Protein AF-A0A370LMN2-F1 (afdb_monomer_lite)

Radius of gyration: 15.59 Å; chains: 1; bounding box: 34×18×49 Å

Sequence (75 aa):
MGRGILKNLSSILIDEQGVPIENIWETIEDFGIKRDELKKIDPTYKELFEIYSAIRAYRVSVRYLKELKNKFNPA

Secondary structure (DSSP, 8-state):
--HHHHHHHHTTS--SS---HHHHHHHHHHHT--HHHHHTT---HHHHHHHHHHHHHHHHHHHHHHHHHHHHS--

pLDDT: mean 80.21, std 17.97, range [43.5, 96.5]

Structure (mmCIF, N/CA/C/O backbone):
data_AF-A0A370LMN2-F1
#
_entry.id   AF-A0A370LMN2-F1
#
loop_
_atom_site.group_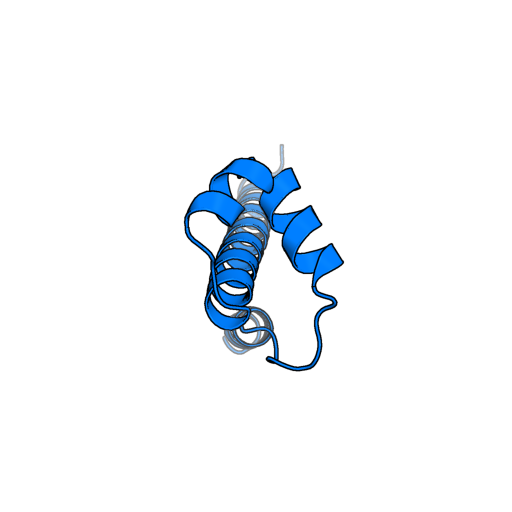PDB
_atom_site.id
_atom_site.type_symbol
_atom_site.label_atom_id
_atom_site.label_alt_id
_atom_site.label_comp_id
_atom_site.label_asym_id
_atom_site.label_entity_id
_atom_site.label_seq_id
_atom_site.pdbx_PDB_ins_code
_atom_site.Cartn_x
_atom_site.Cartn_y
_atom_site.Cartn_z
_atom_site.occupancy
_atom_site.B_iso_or_equiv
_atom_site.auth_seq_id
_atom_site.auth_comp_id
_atom_site.auth_asym_id
_atom_site.auth_atom_id
_atom_site.pdbx_PDB_model_num
ATOM 1 N N . MET A 1 1 ? 6.289 -0.883 31.798 1.00 44.00 1 MET A N 1
ATOM 2 C CA . MET A 1 1 ? 5.557 -1.785 30.875 1.00 44.00 1 MET A CA 1
ATOM 3 C C . MET A 1 1 ? 5.468 -1.200 29.448 1.00 44.00 1 MET A C 1
ATOM 5 O O . MET A 1 1 ? 4.383 -1.091 28.904 1.00 44.00 1 MET A O 1
ATOM 9 N N . GLY A 1 2 ? 6.590 -0.825 28.811 1.00 46.66 2 GLY A N 1
ATOM 10 C CA . GLY A 1 2 ? 6.582 -0.105 27.514 1.00 46.66 2 GLY A CA 1
ATOM 11 C C . GLY A 1 2 ? 7.112 -0.880 26.296 1.00 46.66 2 GLY A C 1
ATOM 12 O O . GLY A 1 2 ? 7.225 -0.319 25.214 1.00 46.66 2 GLY A O 1
ATOM 13 N N . ARG A 1 3 ? 7.469 -2.164 26.446 1.00 43.88 3 ARG A N 1
ATOM 14 C CA . ARG A 1 3 ? 8.206 -2.932 25.417 1.00 43.88 3 ARG A CA 1
ATOM 15 C C . ARG A 1 3 ? 7.340 -3.593 24.329 1.00 43.88 3 ARG A C 1
ATOM 17 O O . ARG A 1 3 ? 7.897 -4.145 23.389 1.00 43.88 3 ARG A O 1
ATOM 24 N N . GLY A 1 4 ? 6.009 -3.547 24.432 1.00 46.25 4 GLY A N 1
ATOM 25 C CA . GLY A 1 4 ? 5.110 -4.201 23.464 1.00 46.25 4 GLY A CA 1
ATOM 26 C C . GLY A 1 4 ? 4.847 -3.395 22.186 1.00 46.25 4 GLY A C 1
ATOM 27 O O . GLY A 1 4 ? 4.659 -3.977 21.123 1.00 46.25 4 GLY A O 1
ATOM 28 N N . ILE A 1 5 ? 4.864 -2.061 22.276 1.00 50.53 5 ILE A N 1
ATOM 29 C CA . ILE A 1 5 ? 4.457 -1.172 21.174 1.00 50.53 5 ILE A CA 1
ATOM 30 C C . ILE A 1 5 ? 5.571 -1.056 20.124 1.00 50.53 5 ILE A C 1
ATOM 32 O O . ILE A 1 5 ? 5.314 -1.214 18.933 1.00 50.53 5 ILE A O 1
ATOM 36 N N . LEU A 1 6 ? 6.824 -0.873 20.563 1.00 47.41 6 LEU A N 1
ATOM 37 C CA . LEU A 1 6 ? 7.973 -0.772 19.656 1.00 47.41 6 LEU A CA 1
ATOM 38 C C . LEU A 1 6 ? 8.235 -2.064 18.874 1.00 47.41 6 LEU A C 1
ATOM 40 O O . LEU A 1 6 ? 8.558 -1.978 17.698 1.00 47.41 6 LEU A O 1
ATOM 44 N N . LYS A 1 7 ? 8.043 -3.243 19.488 1.00 50.31 7 LYS A N 1
ATOM 45 C CA . LYS A 1 7 ? 8.231 -4.537 18.806 1.00 50.31 7 LYS A CA 1
ATOM 46 C C . LYS A 1 7 ? 7.264 -4.738 17.636 1.00 50.31 7 LYS A C 1
ATOM 48 O O . LYS A 1 7 ? 7.647 -5.332 16.636 1.00 50.31 7 LYS A O 1
ATOM 53 N N . ASN A 1 8 ? 6.030 -4.243 17.760 1.00 49.34 8 ASN A N 1
ATOM 54 C CA . ASN A 1 8 ? 5.052 -4.313 16.676 1.00 49.34 8 ASN A CA 1
ATOM 55 C C . ASN A 1 8 ? 5.431 -3.367 15.539 1.00 49.34 8 ASN A C 1
ATOM 57 O O . ASN A 1 8 ? 5.433 -3.789 14.393 1.00 49.34 8 ASN A O 1
ATOM 61 N N . LEU A 1 9 ? 5.815 -2.125 15.854 1.00 43.50 9 LEU A N 1
ATOM 62 C CA . LEU A 1 9 ? 6.211 -1.140 14.845 1.00 43.50 9 LEU A CA 1
ATOM 63 C C . LEU A 1 9 ? 7.504 -1.526 14.112 1.00 43.50 9 LEU A C 1
ATOM 65 O O . LEU A 1 9 ? 7.599 -1.328 12.907 1.00 43.50 9 LEU A O 1
ATOM 69 N N . SER A 1 10 ? 8.478 -2.129 14.800 1.00 48.66 10 SER A N 1
ATOM 70 C CA . SER A 1 10 ? 9.721 -2.590 14.169 1.00 48.66 10 SER A CA 1
ATOM 71 C C . SER A 1 10 ? 9.509 -3.755 13.196 1.00 48.66 10 SER A C 1
ATOM 73 O O . SER A 1 10 ? 10.248 -3.852 12.229 1.00 48.66 10 SER A O 1
ATOM 75 N N . SER A 1 11 ? 8.482 -4.594 13.389 1.00 49.53 11 SER A N 1
ATOM 76 C CA . SER A 1 11 ? 8.072 -5.610 12.398 1.00 49.53 11 SER A CA 1
ATOM 77 C C . SER A 1 11 ? 7.282 -5.040 11.209 1.00 49.53 11 SER A C 1
ATOM 79 O O . SER A 1 11 ? 7.002 -5.777 10.267 1.00 49.53 11 SER A O 1
ATOM 81 N N . ILE A 1 12 ? 6.890 -3.757 11.236 1.00 51.84 12 ILE A N 1
ATOM 82 C CA . ILE A 1 12 ? 6.217 -3.079 10.106 1.00 51.84 12 ILE A CA 1
ATOM 83 C C . ILE A 1 12 ? 7.237 -2.610 9.061 1.00 51.84 12 ILE A C 1
ATOM 85 O O . ILE A 1 12 ? 6.880 -2.434 7.898 1.00 51.84 12 ILE A O 1
ATOM 89 N N . LEU A 1 13 ? 8.503 -2.448 9.453 1.00 50.91 13 LEU A N 1
ATOM 90 C CA . LEU A 1 13 ? 9.624 -2.235 8.541 1.00 50.91 13 LEU A CA 1
ATOM 91 C C . LEU A 1 13 ? 9.988 -3.599 7.940 1.00 50.91 13 LEU A C 1
ATOM 93 O O . LEU A 1 13 ? 10.805 -4.337 8.478 1.00 50.91 13 LEU A O 1
ATOM 97 N N . ILE A 1 14 ? 9.244 -3.978 6.904 1.00 56.28 14 ILE A N 1
ATOM 98 C CA . ILE A 1 14 ? 9.305 -5.287 6.250 1.00 56.28 14 ILE A CA 1
ATOM 99 C C . ILE A 1 14 ? 10.697 -5.484 5.639 1.00 56.28 14 ILE A C 1
ATOM 101 O O . ILE A 1 14 ? 11.148 -4.651 4.856 1.00 56.28 14 ILE A O 1
ATOM 105 N N . ASP A 1 15 ? 11.340 -6.598 5.996 1.00 55.28 15 ASP A N 1
ATOM 106 C CA . ASP A 1 15 ? 12.570 -7.097 5.382 1.00 55.28 15 ASP A CA 1
ATOM 107 C C . ASP A 1 15 ? 12.492 -7.038 3.843 1.00 55.28 15 ASP A C 1
ATOM 109 O O . ASP A 1 15 ? 11.551 -7.557 3.241 1.00 55.28 15 ASP A O 1
ATOM 113 N N . GLU A 1 16 ? 13.518 -6.473 3.195 1.00 55.22 16 GLU A N 1
ATOM 114 C CA . GLU A 1 16 ? 13.705 -6.415 1.727 1.00 55.22 16 GLU A CA 1
ATOM 115 C C . GLU A 1 16 ? 13.805 -7.804 1.048 1.00 55.22 16 GLU A C 1
ATOM 117 O O . GLU A 1 16 ? 14.035 -7.912 -0.158 1.00 55.22 16 GLU A O 1
ATOM 122 N N . GLN A 1 17 ? 13.639 -8.900 1.793 1.00 58.91 17 GLN A N 1
ATOM 123 C CA . GLN A 1 17 ? 13.776 -10.257 1.275 1.00 58.91 17 GLN A CA 1
ATOM 124 C C . GLN A 1 17 ? 12.527 -10.701 0.496 1.00 58.91 17 GLN A C 1
ATOM 126 O O . GLN A 1 17 ? 11.591 -11.279 1.042 1.00 58.91 17 GLN A O 1
ATOM 131 N N . GLY A 1 18 ? 12.562 -10.486 -0.822 1.00 65.00 18 GLY A N 1
ATOM 132 C CA . GLY A 1 18 ? 11.926 -11.382 -1.794 1.00 65.00 18 GLY A CA 1
ATOM 133 C C . GLY A 1 18 ? 10.399 -11.362 -1.858 1.00 65.00 18 GLY A C 1
ATOM 134 O O . GLY A 1 18 ? 9.789 -12.414 -2.047 1.00 65.00 18 GLY A O 1
ATOM 135 N N . VAL A 1 19 ? 9.761 -10.195 -1.734 1.00 77.44 19 VAL A N 1
ATOM 136 C CA . VAL A 1 19 ? 8.329 -10.078 -2.054 1.00 77.44 19 VAL A CA 1
ATOM 137 C C . VAL A 1 19 ? 8.141 -10.293 -3.564 1.00 77.44 19 VAL A C 1
ATOM 139 O O . VAL A 1 19 ? 8.763 -9.577 -4.352 1.00 77.44 19 VAL A O 1
ATOM 142 N N . PRO A 1 20 ? 7.296 -11.248 -4.001 1.00 86.88 20 PRO A N 1
ATOM 143 C CA . PRO A 1 20 ? 7.007 -11.430 -5.417 1.00 86.88 20 PRO A CA 1
ATOM 144 C C . PRO A 1 20 ? 6.485 -10.133 -6.034 1.00 86.88 20 PRO A C 1
ATOM 146 O O . PRO A 1 20 ? 5.592 -9.491 -5.479 1.00 86.88 20 PRO A O 1
ATOM 149 N N . ILE A 1 21 ? 7.017 -9.765 -7.199 1.00 87.81 21 ILE A N 1
ATOM 150 C CA . ILE A 1 21 ? 6.648 -8.519 -7.883 1.00 87.81 21 ILE A CA 1
ATOM 151 C C . ILE A 1 21 ? 5.145 -8.433 -8.183 1.00 87.81 21 ILE A C 1
ATOM 153 O O . ILE A 1 21 ? 4.572 -7.351 -8.128 1.00 87.81 21 ILE A O 1
ATOM 157 N N . GLU A 1 22 ? 4.482 -9.565 -8.427 1.00 90.69 22 GLU A N 1
ATOM 158 C CA . GLU A 1 22 ? 3.030 -9.591 -8.627 1.00 90.69 22 GLU A CA 1
ATOM 159 C C . GLU A 1 22 ? 2.271 -9.216 -7.346 1.00 90.69 22 GLU A C 1
ATOM 161 O O . GLU A 1 22 ? 1.354 -8.411 -7.420 1.00 90.69 22 GLU A O 1
ATOM 166 N N . ASN A 1 23 ? 2.717 -9.647 -6.160 1.00 90.81 23 ASN A N 1
ATOM 167 C CA . ASN A 1 23 ? 2.095 -9.236 -4.892 1.00 90.81 23 ASN A CA 1
ATOM 168 C C . ASN A 1 23 ? 2.243 -7.723 -4.646 1.00 90.81 23 ASN A C 1
ATOM 170 O O . ASN A 1 23 ? 1.364 -7.092 -4.048 1.00 90.81 23 ASN A O 1
ATOM 174 N N . ILE A 1 24 ? 3.368 -7.139 -5.084 1.00 92.75 24 ILE A N 1
ATOM 175 C CA . ILE A 1 24 ? 3.589 -5.688 -5.048 1.00 92.75 24 ILE A CA 1
ATOM 176 C C . ILE A 1 24 ? 2.558 -4.999 -5.944 1.00 92.75 24 ILE A C 1
ATOM 178 O O . ILE A 1 24 ? 1.846 -4.111 -5.474 1.00 92.75 24 ILE A O 1
ATOM 182 N N . TRP A 1 25 ? 2.431 -5.447 -7.196 1.00 94.62 25 TRP A N 1
ATOM 183 C CA . TRP A 1 25 ? 1.460 -4.903 -8.145 1.00 94.62 25 TRP A CA 1
ATOM 184 C C . TRP A 1 25 ? 0.021 -5.023 -7.648 1.00 94.62 25 TRP A C 1
ATOM 186 O O . TRP A 1 25 ? -0.682 -4.018 -7.615 1.00 94.62 25 TRP A O 1
ATOM 196 N N . GLU A 1 26 ? -0.387 -6.197 -7.170 1.00 95.00 26 GLU A N 1
ATOM 197 C CA . GLU A 1 26 ? -1.725 -6.427 -6.618 1.00 95.00 26 GLU A CA 1
ATOM 198 C C . GLU A 1 26 ? -2.035 -5.482 -5.453 1.00 95.00 26 GLU A C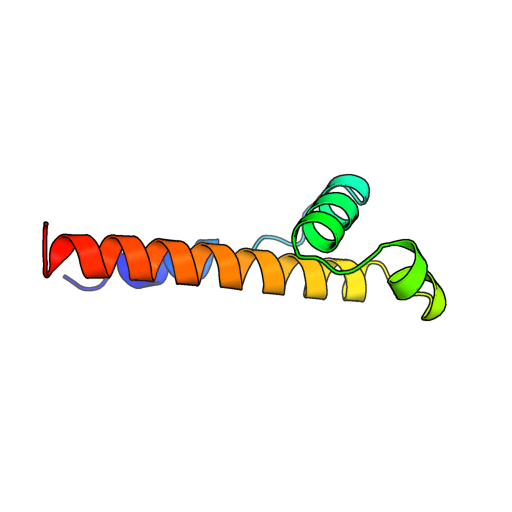 1
ATOM 200 O O . GLU A 1 26 ? -3.110 -4.892 -5.396 1.00 95.00 26 GLU A O 1
ATOM 205 N N . THR A 1 27 ? -1.084 -5.281 -4.534 1.00 94.25 27 THR A N 1
ATOM 206 C CA . THR A 1 27 ? -1.281 -4.385 -3.382 1.00 94.25 27 THR A CA 1
ATOM 207 C C . THR A 1 27 ? -1.426 -2.923 -3.809 1.00 94.25 27 THR A C 1
ATOM 209 O O . THR A 1 27 ? -2.215 -2.180 -3.218 1.00 94.25 27 THR A O 1
ATOM 212 N N . ILE A 1 28 ? -0.646 -2.500 -4.806 1.00 95.44 28 ILE A N 1
ATOM 213 C CA . ILE A 1 28 ? -0.688 -1.147 -5.371 1.00 95.44 28 ILE A CA 1
ATOM 214 C C . ILE A 1 28 ? -2.028 -0.911 -6.086 1.00 95.44 28 ILE A C 1
ATOM 216 O O . ILE A 1 28 ? -2.672 0.116 -5.852 1.00 95.44 28 ILE A O 1
ATOM 220 N N . GLU A 1 29 ? -2.489 -1.877 -6.882 1.00 96.50 29 GLU A N 1
ATOM 221 C CA . GLU A 1 29 ? -3.772 -1.798 -7.588 1.00 96.50 29 GLU A CA 1
ATOM 222 C C . GLU A 1 29 ? -4.968 -1.830 -6.634 1.00 96.50 29 GLU A C 1
ATOM 224 O O . GLU A 1 29 ? -5.864 -0.996 -6.759 1.00 96.50 29 GLU A O 1
ATOM 229 N N . ASP A 1 30 ? -4.953 -2.707 -5.626 1.00 95.75 30 ASP A N 1
ATOM 230 C CA . ASP A 1 30 ? -5.981 -2.781 -4.577 1.00 95.75 30 ASP A CA 1
ATOM 231 C C . ASP A 1 30 ? -6.050 -1.493 -3.736 1.00 95.75 30 ASP A C 1
ATOM 233 O O . ASP A 1 30 ? -7.095 -1.138 -3.196 1.00 95.75 30 ASP A O 1
ATOM 237 N N . PHE A 1 31 ? -4.947 -0.744 -3.635 1.00 95.12 31 PHE A N 1
ATOM 238 C CA . PHE A 1 31 ? -4.954 0.587 -3.023 1.00 95.12 31 PHE A CA 1
ATOM 239 C C . PHE A 1 31 ? -5.598 1.665 -3.915 1.00 95.12 31 PHE A C 1
ATOM 241 O O . PHE A 1 31 ? -5.983 2.720 -3.412 1.00 95.12 31 PHE A O 1
ATOM 248 N N . GLY A 1 32 ? -5.747 1.406 -5.217 1.00 95.31 32 GLY A N 1
ATOM 249 C CA . GLY A 1 32 ? -6.362 2.309 -6.194 1.00 95.31 32 GLY A CA 1
ATOM 250 C C . GLY A 1 32 ? -5.381 2.952 -7.178 1.00 95.31 32 GLY A C 1
ATOM 251 O O . GLY A 1 32 ? -5.792 3.791 -7.982 1.00 95.31 32 GLY A O 1
ATOM 252 N N . ILE A 1 33 ? -4.098 2.577 -7.148 1.00 94.00 33 ILE A N 1
ATOM 253 C CA . ILE A 1 33 ? -3.099 3.044 -8.116 1.00 94.00 33 ILE A CA 1
ATOM 254 C C . ILE A 1 33 ? -3.050 2.037 -9.266 1.00 94.00 33 ILE A C 1
ATOM 256 O O . ILE A 1 33 ? -2.572 0.919 -9.105 1.00 94.00 33 ILE A O 1
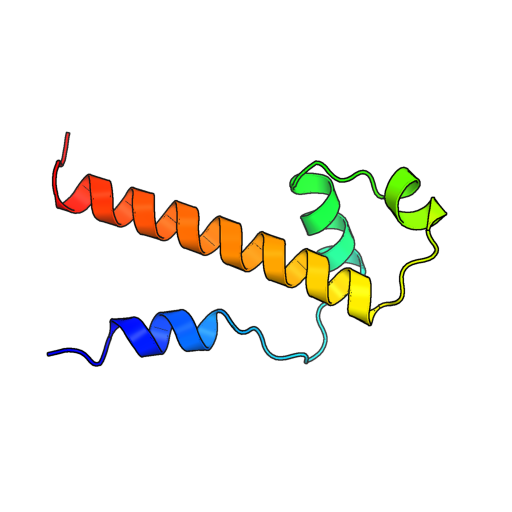ATOM 260 N N . LYS A 1 34 ? -3.543 2.426 -10.446 1.00 94.62 34 LYS A N 1
ATOM 261 C CA . LYS A 1 34 ? -3.599 1.528 -11.608 1.00 94.62 34 LYS A CA 1
ATOM 262 C C . LYS A 1 34 ? -2.201 1.167 -12.108 1.00 94.62 34 LYS A C 1
ATOM 264 O O . LYS A 1 34 ? -1.389 2.060 -12.364 1.00 94.62 34 LYS A O 1
ATOM 269 N N . ARG A 1 35 ? -1.965 -0.126 -12.351 1.00 93.12 35 ARG A N 1
ATOM 270 C CA . ARG A 1 35 ? -0.691 -0.645 -12.874 1.00 93.12 35 ARG A CA 1
ATOM 271 C C . ARG A 1 35 ? -0.287 0.013 -14.190 1.00 93.12 35 ARG A C 1
ATOM 273 O O . ARG A 1 35 ? 0.873 0.384 -14.338 1.00 93.12 35 ARG A O 1
ATOM 280 N N . ASP A 1 36 ? -1.225 0.211 -15.115 1.00 94.06 36 ASP A N 1
ATOM 281 C CA . ASP A 1 36 ? -0.944 0.844 -16.413 1.00 94.06 36 ASP A CA 1
ATOM 282 C C . ASP A 1 36 ? -0.489 2.299 -16.286 1.00 94.06 36 ASP A C 1
ATOM 284 O O . ASP A 1 36 ? 0.423 2.719 -16.990 1.00 94.06 36 ASP A O 1
ATOM 288 N N . GLU A 1 37 ? -1.086 3.070 -15.371 1.00 93.38 37 GLU A N 1
ATOM 289 C CA . GLU A 1 37 ? -0.675 4.456 -15.123 1.00 93.38 37 GLU A CA 1
ATOM 290 C C . GLU A 1 37 ? 0.709 4.504 -14.478 1.00 93.38 37 GLU A C 1
ATOM 292 O O . GLU A 1 37 ? 1.553 5.299 -14.888 1.00 93.38 37 GLU A O 1
ATOM 297 N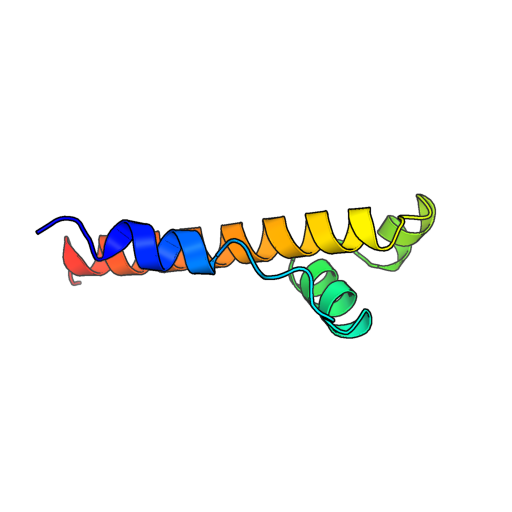 N . LEU A 1 38 ? 0.971 3.612 -13.518 1.00 92.12 38 LEU A N 1
ATOM 298 C CA . LEU A 1 38 ? 2.261 3.555 -12.840 1.00 92.12 38 LEU A CA 1
ATOM 299 C C . LEU A 1 38 ? 3.381 3.062 -13.768 1.00 92.12 38 LEU A C 1
ATOM 301 O O . LEU A 1 38 ? 4.508 3.519 -13.654 1.00 92.12 38 LEU A O 1
ATOM 305 N N . LYS A 1 39 ? 3.093 2.196 -14.745 1.00 93.12 39 LYS A N 1
ATOM 306 C CA . LYS A 1 39 ? 4.082 1.779 -15.755 1.00 93.12 39 LYS A CA 1
ATOM 307 C C . LYS A 1 39 ? 4.524 2.912 -16.685 1.00 93.12 39 LYS A C 1
ATOM 309 O O . LYS A 1 39 ? 5.613 2.822 -17.242 1.00 93.12 39 LYS A O 1
ATOM 314 N N . LYS A 1 40 ? 3.737 3.985 -16.847 1.00 95.06 40 LYS A N 1
ATOM 315 C CA . LYS A 1 40 ? 4.113 5.130 -17.705 1.00 95.06 40 LYS A CA 1
ATOM 316 C C . LYS A 1 40 ? 5.338 5.887 -17.197 1.00 95.06 40 LYS A C 1
ATOM 318 O O . LYS A 1 40 ? 5.960 6.596 -17.981 1.00 95.06 40 LYS A O 1
ATOM 323 N N . ILE A 1 41 ? 5.659 5.756 -15.910 1.00 93.50 41 ILE A N 1
ATOM 324 C CA . ILE A 1 41 ? 6.831 6.387 -15.292 1.00 93.50 41 ILE A CA 1
ATOM 325 C C . ILE A 1 41 ? 8.027 5.432 -15.155 1.00 93.50 41 ILE A C 1
ATOM 327 O O . ILE A 1 41 ? 8.999 5.804 -14.514 1.00 93.50 41 ILE A O 1
ATOM 331 N N . ASP A 1 42 ? 7.950 4.231 -15.745 1.00 92.06 42 ASP A N 1
ATOM 332 C CA . ASP A 1 42 ? 8.999 3.194 -15.739 1.00 92.06 42 ASP A CA 1
ATOM 333 C C . ASP A 1 42 ? 9.657 2.969 -14.357 1.00 92.06 42 ASP A C 1
ATOM 335 O O . ASP A 1 42 ? 10.863 3.153 -14.189 1.00 92.06 42 ASP A O 1
ATOM 339 N N . PRO A 1 43 ? 8.863 2.623 -13.324 1.00 91.44 43 PRO A N 1
ATOM 340 C CA . PRO A 1 43 ? 9.348 2.575 -11.955 1.00 91.44 43 PRO A CA 1
ATOM 341 C C . PRO A 1 43 ? 10.309 1.404 -11.761 1.00 91.44 43 PRO A C 1
ATOM 343 O O . PRO A 1 43 ? 10.050 0.266 -12.169 1.00 91.44 43 PRO A O 1
ATOM 346 N N . THR A 1 44 ? 11.396 1.659 -11.045 1.00 91.88 44 THR A N 1
ATOM 347 C CA . THR A 1 44 ? 12.315 0.608 -10.617 1.00 91.88 44 THR A CA 1
ATOM 348 C C . THR A 1 44 ? 11.650 -0.313 -9.592 1.00 91.88 44 THR A C 1
ATOM 350 O O . THR A 1 44 ? 10.717 0.065 -8.880 1.00 91.88 44 THR A O 1
ATOM 353 N N . TYR A 1 45 ? 12.173 -1.536 -9.447 1.00 88.19 45 TYR A N 1
ATOM 354 C CA . TYR A 1 45 ? 11.721 -2.454 -8.393 1.00 88.19 45 TYR A CA 1
ATOM 355 C C . TYR A 1 45 ? 11.770 -1.804 -7.002 1.00 88.19 45 TYR A C 1
ATOM 357 O O . TYR A 1 45 ? 10.861 -1.999 -6.200 1.00 88.19 45 TYR A O 1
ATOM 365 N N . LYS A 1 46 ? 12.809 -1.003 -6.731 1.00 88.31 46 LYS A N 1
ATOM 366 C CA . LYS A 1 46 ? 12.968 -0.292 -5.461 1.00 88.31 46 LYS A CA 1
ATOM 367 C C . LYS A 1 46 ? 11.815 0.683 -5.222 1.00 88.31 46 LYS A C 1
ATOM 369 O O . LYS A 1 46 ? 11.211 0.644 -4.158 1.00 88.31 46 LYS A O 1
ATOM 374 N N . GLU A 1 47 ? 11.470 1.497 -6.215 1.00 91.62 47 GLU A N 1
ATOM 375 C CA . GLU A 1 47 ? 10.351 2.443 -6.118 1.00 91.62 47 GLU A CA 1
ATOM 376 C C . GLU A 1 47 ? 9.012 1.716 -5.942 1.00 91.62 47 GLU A C 1
ATOM 378 O O . GLU A 1 47 ? 8.204 2.093 -5.095 1.00 91.62 47 GLU A O 1
ATOM 383 N N . LEU A 1 48 ? 8.791 0.617 -6.671 1.00 91.88 48 LEU A N 1
ATOM 384 C CA . LEU A 1 48 ? 7.604 -0.224 -6.484 1.00 91.88 48 LEU A CA 1
ATOM 385 C C . LEU A 1 48 ? 7.528 -0.797 -5.064 1.00 91.88 48 LEU A C 1
ATOM 387 O O . LEU A 1 48 ? 6.463 -0.788 -4.441 1.00 91.88 48 LEU A O 1
ATOM 391 N N . PHE A 1 49 ? 8.655 -1.266 -4.532 1.00 91.12 49 PHE A N 1
ATOM 392 C CA . PHE A 1 49 ? 8.742 -1.797 -3.177 1.00 91.12 49 PHE A CA 1
ATOM 393 C C . PHE A 1 49 ? 8.514 -0.716 -2.111 1.00 91.12 49 PHE A C 1
ATOM 395 O O . PHE A 1 49 ? 7.849 -0.976 -1.105 1.00 91.12 49 PHE A O 1
ATOM 402 N N . GLU A 1 50 ? 9.006 0.504 -2.329 1.00 90.94 50 GLU A N 1
ATOM 403 C CA . GLU A 1 50 ? 8.767 1.655 -1.452 1.00 90.94 50 GLU A CA 1
ATOM 404 C C . GLU A 1 50 ? 7.277 2.025 -1.408 1.00 90.94 50 GLU A C 1
ATOM 406 O O . GLU A 1 50 ? 6.710 2.165 -0.320 1.00 90.94 50 GLU A O 1
ATOM 411 N N . ILE A 1 51 ? 6.610 2.094 -2.568 1.00 92.69 51 ILE A N 1
ATOM 412 C CA . ILE A 1 51 ? 5.162 2.348 -2.659 1.00 92.69 51 ILE A CA 1
ATOM 413 C C . ILE A 1 51 ? 4.381 1.248 -1.927 1.00 92.69 51 ILE A C 1
ATOM 415 O O . ILE A 1 51 ? 3.535 1.536 -1.076 1.00 92.69 51 ILE A O 1
ATOM 419 N N . TYR A 1 52 ? 4.689 -0.019 -2.212 1.00 92.94 52 TYR A N 1
ATOM 420 C CA . TYR A 1 52 ? 4.098 -1.172 -1.532 1.00 92.94 52 TYR A CA 1
ATOM 421 C C . TYR A 1 52 ? 4.257 -1.095 -0.007 1.00 92.94 52 TYR A C 1
ATOM 423 O O . TYR A 1 52 ? 3.291 -1.284 0.741 1.00 92.94 52 TYR A O 1
ATOM 431 N N . SER A 1 53 ? 5.461 -0.770 0.463 1.00 90.75 53 SER A N 1
ATOM 432 C CA . SER A 1 53 ? 5.776 -0.665 1.888 1.00 90.75 53 SER A CA 1
ATOM 433 C C . SER A 1 53 ? 4.986 0.459 2.558 1.00 90.75 53 SER A C 1
ATOM 435 O O . SER A 1 53 ? 4.413 0.255 3.632 1.00 90.75 53 SER A O 1
ATOM 437 N N . ALA A 1 54 ? 4.868 1.615 1.899 1.00 92.62 54 ALA A N 1
ATOM 438 C CA . ALA A 1 54 ? 4.065 2.734 2.381 1.00 92.62 54 ALA A CA 1
ATOM 439 C C . ALA A 1 54 ? 2.577 2.358 2.509 1.00 92.62 54 ALA A C 1
ATOM 441 O O . ALA A 1 54 ? 1.950 2.629 3.539 1.00 92.62 54 ALA A O 1
ATOM 442 N N . ILE A 1 55 ? 2.020 1.657 1.513 1.00 93.88 55 ILE A N 1
ATOM 443 C CA . ILE A 1 55 ? 0.633 1.167 1.545 1.00 93.88 55 ILE A CA 1
ATOM 444 C C . ILE A 1 55 ? 0.425 0.194 2.713 1.00 93.88 55 ILE A C 1
ATOM 446 O O . ILE A 1 55 ? -0.562 0.310 3.450 1.00 93.88 55 ILE A O 1
ATOM 450 N N . ARG A 1 56 ? 1.342 -0.759 2.929 1.00 91.06 56 ARG A N 1
ATOM 451 C CA . ARG A 1 56 ? 1.230 -1.702 4.055 1.00 91.06 56 ARG A CA 1
ATOM 452 C C . ARG A 1 56 ? 1.302 -0.991 5.402 1.00 91.06 56 ARG A C 1
ATOM 454 O O . ARG A 1 56 ? 0.460 -1.261 6.262 1.00 91.06 56 ARG A O 1
ATOM 461 N N . ALA A 1 57 ? 2.234 -0.056 5.572 1.00 89.25 57 ALA A N 1
ATOM 462 C CA . ALA A 1 57 ? 2.352 0.740 6.791 1.00 89.25 57 ALA A CA 1
ATOM 463 C C . ALA A 1 57 ? 1.069 1.543 7.078 1.00 89.25 57 ALA A C 1
ATOM 465 O O . ALA A 1 57 ? 0.596 1.564 8.220 1.00 89.25 57 ALA A O 1
ATOM 466 N N . TYR A 1 58 ? 0.448 2.123 6.044 1.00 90.94 58 TYR A N 1
ATOM 467 C CA . TYR A 1 58 ? -0.844 2.801 6.156 1.00 90.94 58 TYR A CA 1
ATOM 468 C C . TYR A 1 58 ? -1.955 1.852 6.631 1.00 90.94 58 TYR A C 1
ATOM 470 O O . TYR A 1 58 ? -2.637 2.147 7.615 1.00 90.94 58 TYR A O 1
ATOM 478 N N . ARG A 1 59 ? -2.116 0.683 5.991 1.00 90.25 59 ARG A N 1
ATOM 479 C CA . ARG A 1 59 ? -3.157 -0.298 6.359 1.00 90.25 59 ARG A CA 1
ATOM 480 C C . ARG A 1 59 ? -3.019 -0.764 7.805 1.00 90.25 59 ARG A C 1
ATOM 482 O O . ARG A 1 59 ? -4.016 -0.833 8.527 1.00 90.25 59 ARG A O 1
ATOM 489 N N . VAL A 1 60 ? -1.792 -1.056 8.239 1.00 87.81 60 VAL A N 1
ATOM 490 C CA . VAL A 1 60 ? -1.513 -1.456 9.625 1.00 87.81 60 VAL A CA 1
ATOM 491 C C . VAL A 1 60 ? -1.839 -0.319 10.589 1.00 87.81 60 VAL A C 1
ATOM 493 O O . VAL A 1 60 ? -2.518 -0.553 11.587 1.00 87.81 60 VAL A O 1
ATOM 496 N N . SER A 1 61 ? -1.440 0.912 10.265 1.00 88.25 61 SER A N 1
ATOM 497 C CA . SER A 1 61 ? -1.744 2.098 11.076 1.00 88.25 61 SER A CA 1
ATOM 498 C C . SER A 1 61 ? -3.251 2.304 11.244 1.00 88.25 61 SER A C 1
ATOM 500 O O . SER A 1 61 ? -3.736 2.449 12.365 1.00 88.25 61 SER A O 1
ATOM 502 N N . VAL A 1 62 ? -4.024 2.239 10.155 1.00 90.88 62 VAL A N 1
ATOM 503 C CA . VAL A 1 62 ? -5.491 2.362 10.199 1.00 90.88 62 VAL A CA 1
ATOM 504 C C . VAL A 1 62 ? -6.118 1.247 11.031 1.00 90.88 62 VAL A C 1
ATOM 506 O O . VAL A 1 62 ? -6.993 1.517 11.855 1.00 90.88 62 VAL A O 1
A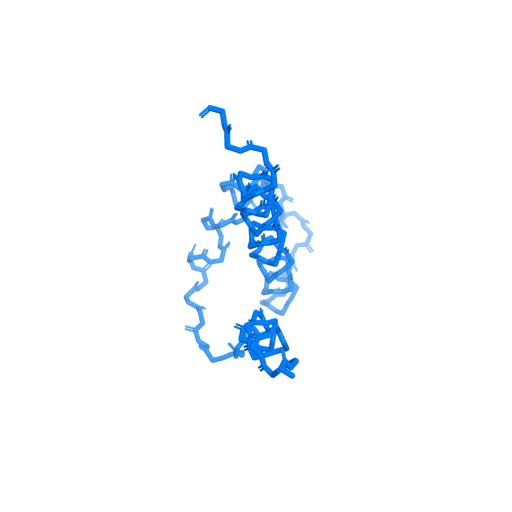TOM 509 N N . ARG A 1 63 ? -5.680 -0.003 10.841 1.00 88.75 63 ARG A N 1
ATOM 510 C CA . ARG A 1 63 ? -6.164 -1.140 11.632 1.00 88.75 63 ARG A CA 1
ATOM 511 C C . ARG A 1 63 ? -5.888 -0.932 13.120 1.00 88.75 63 ARG A C 1
ATOM 513 O O . ARG A 1 63 ? -6.808 -1.065 13.922 1.00 88.75 63 ARG A O 1
ATOM 520 N N . TYR A 1 64 ? -4.663 -0.552 13.472 1.00 87.94 64 TYR A N 1
ATOM 521 C CA . TYR A 1 64 ? -4.272 -0.284 14.852 1.00 87.94 64 TYR A CA 1
ATOM 522 C C . TYR A 1 64 ? -5.131 0.817 15.485 1.00 87.94 64 TYR A C 1
ATOM 524 O O . TYR A 1 64 ? -5.651 0.637 16.583 1.00 87.94 64 TYR A O 1
ATOM 532 N N . LEU A 1 65 ? -5.347 1.935 14.785 1.00 89.69 65 LEU A N 1
AT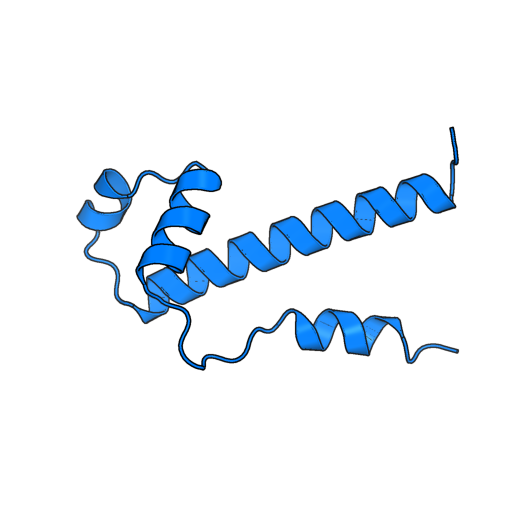OM 533 C CA . LEU A 1 65 ? -6.173 3.034 15.291 1.00 89.69 65 LEU A CA 1
ATOM 534 C C . LEU A 1 65 ? -7.643 2.626 15.471 1.00 89.69 65 LEU A C 1
ATOM 536 O O . LEU A 1 65 ? -8.273 3.038 16.445 1.00 89.69 65 LEU A O 1
ATOM 540 N N . LYS A 1 66 ? -8.189 1.785 14.581 1.00 89.25 66 LYS A N 1
ATOM 541 C CA . LYS A 1 66 ? -9.536 1.207 14.740 1.00 89.25 66 LYS A CA 1
ATOM 542 C C . LYS A 1 66 ? -9.620 0.302 15.971 1.00 89.25 66 LYS A C 1
ATOM 544 O O . LYS A 1 66 ? -10.543 0.447 16.768 1.00 89.25 66 LYS A O 1
ATOM 549 N N . GLU A 1 67 ? -8.648 -0.591 16.152 1.00 90.06 67 GLU A N 1
ATOM 550 C CA . GLU A 1 67 ? -8.567 -1.460 17.334 1.00 90.06 67 GLU A CA 1
ATOM 551 C C . GLU A 1 67 ? -8.434 -0.638 18.624 1.00 90.06 67 GLU A C 1
ATOM 553 O O . GLU A 1 67 ? -9.088 -0.937 19.622 1.00 90.06 67 GLU A O 1
ATOM 558 N N . LEU A 1 68 ? -7.638 0.434 18.598 1.00 88.56 68 LEU A N 1
ATOM 559 C CA . LEU A 1 68 ? -7.474 1.349 19.723 1.00 88.56 68 LEU A CA 1
ATOM 560 C C . LEU A 1 68 ? -8.785 2.071 20.060 1.00 88.56 68 LEU A C 1
ATOM 562 O O . LEU A 1 68 ? -9.183 2.093 21.222 1.00 88.56 68 LEU A O 1
ATOM 566 N N . LYS A 1 69 ? -9.491 2.604 19.053 1.00 88.00 69 LYS A N 1
ATOM 567 C CA . LYS A 1 69 ? -10.802 3.249 19.231 1.00 88.00 69 LYS A CA 1
ATOM 568 C C . LYS A 1 69 ? -11.805 2.303 19.896 1.00 88.00 69 LYS A C 1
ATOM 570 O O . LYS A 1 69 ? -12.458 2.700 20.856 1.00 88.00 69 LYS A O 1
ATOM 575 N N . ASN A 1 70 ? -11.881 1.055 19.434 1.00 89.19 70 ASN A N 1
ATOM 576 C CA . ASN A 1 70 ? -12.796 0.053 19.988 1.00 89.19 70 ASN A CA 1
ATOM 577 C C . ASN A 1 70 ? -12.472 -0.310 21.446 1.00 89.19 70 ASN A C 1
ATOM 579 O O . ASN A 1 70 ? -13.375 -0.663 22.195 1.00 89.19 70 ASN A O 1
ATOM 583 N N . LYS A 1 71 ? -11.205 -0.210 21.870 1.00 85.50 71 LYS A N 1
ATOM 584 C CA . LYS A 1 71 ? -10.819 -0.433 23.273 1.00 85.50 71 LYS A CA 1
ATOM 585 C C . LYS A 1 71 ? -11.263 0.694 24.205 1.00 85.50 71 LYS A C 1
ATOM 587 O O . LYS A 1 71 ? -11.570 0.418 25.358 1.00 85.50 71 LYS A O 1
ATOM 592 N N . PHE A 1 72 ? -11.267 1.940 23.733 1.00 78.81 72 PHE A N 1
ATOM 593 C CA . PHE A 1 72 ? -11.657 3.097 24.549 1.00 78.81 72 PHE A CA 1
ATOM 594 C C . PHE A 1 72 ? -13.155 3.395 24.516 1.00 78.81 72 PHE A C 1
ATOM 596 O O . PHE A 1 72 ? -13.666 4.011 25.444 1.00 78.81 72 PHE A O 1
ATOM 603 N N . ASN A 1 73 ? -13.854 2.968 23.468 1.00 66.00 73 ASN A N 1
ATOM 604 C CA . ASN A 1 73 ? -15.296 3.127 23.344 1.00 66.00 73 ASN A CA 1
ATOM 605 C C . ASN A 1 73 ? -15.897 1.876 22.687 1.00 66.00 73 ASN A C 1
ATOM 607 O O . ASN A 1 73 ? -16.224 1.923 21.493 1.00 66.00 73 ASN A O 1
ATOM 611 N N . PRO A 1 74 ? -15.979 0.749 23.422 1.00 62.06 74 PRO A N 1
ATOM 612 C CA . PRO A 1 74 ? -16.702 -0.417 22.942 1.00 62.06 74 PRO A CA 1
ATOM 613 C C . PRO A 1 74 ? -18.164 0.001 22.755 1.00 62.06 74 PRO A C 1
ATOM 615 O O . PRO A 1 74 ? -18.793 0.478 23.698 1.00 62.06 74 PRO A O 1
ATOM 618 N N . ALA A 1 75 ? -18.640 -0.065 21.512 1.00 58.28 75 ALA A N 1
ATOM 619 C CA . ALA A 1 75 ? -20.051 0.136 21.198 1.00 58.28 75 ALA A CA 1
ATOM 620 C C . ALA A 1 75 ? -20.903 -0.977 21.818 1.00 58.28 75 ALA A C 1
ATOM 622 O O . ALA A 1 75 ? -20.392 -2.121 21.893 1.00 58.28 75 ALA A O 1
#

Foldseek 3Di:
DPPPPVVVVVVLPPPPPDDPVVVLQVLCVVVPNHPVVVCVVVDDPVRSVVSSSVSSSVVVVVVVVVVVVCVVDVD